Protein AF-A0A8S2YIW3-F1 (afdb_monomer)

Organism: NCBI:txid392030

InterPro domains:
  IPR036719 Neurotransmitter-gated ion-channel transmembrane domain superfamily [SSF90112] (50-80)
  IPR038050 Neuronal acetylcholine receptor [G3DSA:1.20.58.390] (13-80)

Sequence (80 aa):
RRPIQGRSFIRGEWELVHSYTEITDERVSDFGQVDYSLVRFSLILKRNHLYYLIKIILPFTLVSFVTLFTFLLPPQSGEK

pLDDT: mean 72.23, std 13.43, range [46.59, 94.75]

Solvent-accessible surface area (backbone atoms only — not comparable to full-atom values): 5190 Å² total; per-residue (Å²): 142,75,76,64,82,72,87,65,76,54,88,66,60,41,43,68,76,48,53,45,75,47,79,41,74,55,69,62,71,78,88,66,94,55,80,47,82,42,76,47,78,47,75,44,69,42,78,52,56,65,66,58,48,52,68,52,49,49,60,52,50,51,55,51,49,51,54,52,48,59,72,68,49,73,90,78,71,93,78,128

Structure (mmCIF, N/CA/C/O backbone):
data_AF-A0A8S2YIW3-F1
#
_entry.id   AF-A0A8S2YIW3-F1
#
loop_
_atom_site.group_PDB
_atom_site.id
_atom_site.type_symbol
_atom_site.label_atom_id
_atom_site.label_alt_id
_atom_site.label_comp_id
_atom_site.label_asym_id
_atom_site.label_entity_id
_atom_site.label_seq_id
_atom_site.pdbx_PDB_ins_code
_atom_site.Cartn_x
_atom_site.Cartn_y
_atom_site.Cartn_z
_atom_site.occupancy
_atom_site.B_iso_or_equiv
_atom_site.auth_seq_id
_atom_site.auth_comp_id
_atom_site.auth_asym_id
_atom_site.auth_atom_id
_atom_site.pdbx_PDB_model_num
ATOM 1 N N . ARG A 1 1 ? 7.611 -10.988 -31.409 1.00 50.06 1 ARG A N 1
ATOM 2 C CA . ARG A 1 1 ? 6.665 -10.501 -30.375 1.00 50.06 1 ARG A CA 1
ATOM 3 C C . ARG A 1 1 ? 6.218 -11.687 -29.530 1.00 50.06 1 ARG A C 1
ATOM 5 O O . ARG A 1 1 ? 5.446 -12.495 -30.025 1.00 50.06 1 ARG A O 1
ATOM 12 N N . ARG A 1 2 ? 6.754 -11.871 -28.323 1.00 47.66 2 ARG A N 1
ATOM 13 C CA . ARG A 1 2 ? 6.291 -12.917 -27.399 1.00 47.66 2 ARG A CA 1
ATOM 14 C C . ARG A 1 2 ? 6.108 -12.266 -26.030 1.00 47.66 2 ARG A C 1
ATOM 16 O O . ARG A 1 2 ? 7.103 -11.765 -25.514 1.00 47.66 2 ARG A O 1
ATOM 23 N N . PRO A 1 3 ? 4.891 -12.216 -25.466 1.00 50.88 3 PRO A N 1
ATOM 24 C CA . PRO A 1 3 ? 4.742 -11.841 -24.072 1.00 50.88 3 PRO A CA 1
ATOM 25 C C . PRO A 1 3 ? 5.435 -12.931 -23.256 1.00 50.88 3 PRO A C 1
ATOM 27 O O . PRO A 1 3 ? 5.021 -14.092 -23.270 1.00 50.88 3 PRO A O 1
ATOM 30 N N . ILE A 1 4 ? 6.546 -12.587 -22.609 1.00 55.69 4 ILE A N 1
ATOM 31 C CA . ILE A 1 4 ? 7.162 -13.475 -21.631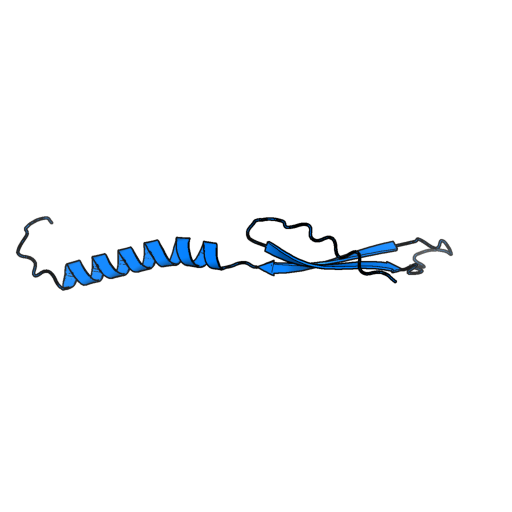 1.00 55.69 4 ILE A CA 1
ATOM 32 C C . ILE A 1 4 ? 6.222 -13.430 -20.430 1.00 55.69 4 ILE A C 1
ATOM 34 O O . ILE A 1 4 ? 6.304 -12.541 -19.587 1.00 55.69 4 ILE A O 1
ATOM 38 N N . GLN A 1 5 ? 5.264 -14.359 -20.402 1.00 54.84 5 GLN A N 1
ATOM 39 C CA . GLN A 1 5 ? 4.344 -14.565 -19.289 1.00 54.84 5 GLN A CA 1
ATOM 40 C C . GLN A 1 5 ? 5.126 -15.230 -18.147 1.00 54.84 5 GLN A C 1
ATOM 42 O O . GLN A 1 5 ? 4.927 -16.397 -17.811 1.00 54.84 5 GLN A O 1
ATOM 47 N N . GLY A 1 6 ? 6.079 -14.495 -17.577 1.00 53.69 6 GLY A N 1
ATOM 48 C CA . GLY A 1 6 ? 6.748 -14.883 -16.352 1.00 53.69 6 GLY A CA 1
ATOM 49 C C . GLY A 1 6 ? 5.731 -14.799 -15.227 1.00 53.69 6 GLY A C 1
ATOM 50 O O . GLY A 1 6 ? 5.463 -13.718 -14.713 1.00 53.69 6 GLY A O 1
ATOM 51 N N . ARG A 1 7 ? 5.144 -15.934 -14.839 1.00 55.72 7 ARG A N 1
ATOM 52 C CA . ARG A 1 7 ? 4.392 -16.074 -13.583 1.00 55.72 7 ARG A CA 1
ATOM 53 C C . ARG A 1 7 ? 5.366 -15.965 -12.399 1.00 55.72 7 ARG A C 1
ATOM 55 O O . ARG A 1 7 ? 5.583 -16.928 -11.674 1.00 55.72 7 ARG A O 1
ATOM 62 N N . SER A 1 8 ? 6.003 -14.810 -12.228 1.00 56.69 8 SER A N 1
ATOM 63 C CA . SER A 1 8 ? 6.784 -14.511 -11.034 1.00 56.69 8 SER A CA 1
ATOM 64 C C . SER A 1 8 ? 5.844 -13.883 -10.017 1.00 56.69 8 SER A C 1
ATOM 66 O O . SER A 1 8 ? 5.501 -12.703 -10.075 1.00 56.69 8 SER A O 1
ATOM 68 N N . PHE A 1 9 ? 5.347 -14.738 -9.130 1.00 55.84 9 PHE A N 1
ATOM 69 C CA . PHE A 1 9 ? 4.497 -14.361 -8.016 1.00 55.84 9 PHE A CA 1
ATOM 70 C C . PHE A 1 9 ? 5.337 -13.630 -6.967 1.00 55.84 9 PHE A C 1
ATOM 72 O O . PHE A 1 9 ? 5.979 -14.269 -6.134 1.00 55.84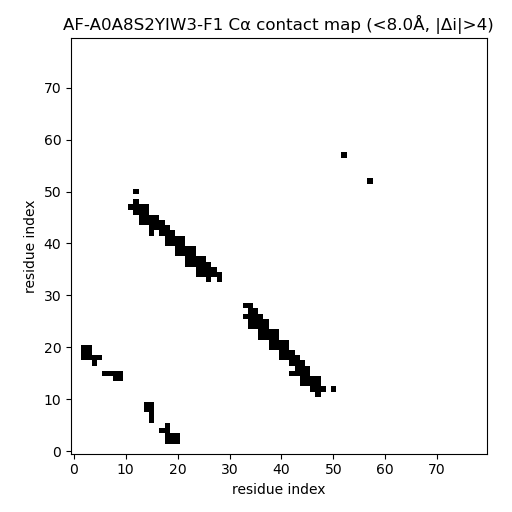 9 PHE A O 1
ATOM 79 N N . ILE A 1 10 ? 5.290 -12.299 -6.946 1.00 61.06 10 ILE A N 1
ATOM 80 C CA . ILE A 1 10 ? 5.644 -11.568 -5.728 1.00 61.06 10 ILE A CA 1
ATOM 81 C C . ILE A 1 10 ? 4.475 -11.785 -4.763 1.00 61.06 10 ILE A C 1
ATOM 83 O O . ILE A 1 10 ? 3.446 -11.122 -4.843 1.00 61.06 10 ILE A O 1
ATOM 87 N N . ARG A 1 11 ? 4.580 -12.797 -3.896 1.00 55.25 11 ARG A N 1
ATOM 88 C CA . ARG A 1 11 ? 3.593 -13.050 -2.838 1.00 55.25 11 ARG A CA 1
ATOM 89 C C . ARG A 1 11 ? 3.686 -11.916 -1.806 1.00 55.25 11 ARG A C 1
ATOM 91 O O . ARG A 1 11 ? 4.481 -11.998 -0.877 1.00 55.25 11 ARG A O 1
ATOM 98 N N . GLY A 1 12 ? 2.907 -10.853 -2.002 1.00 68.56 12 GLY A N 1
ATOM 99 C CA . GLY A 1 12 ? 2.867 -9.665 -1.142 1.00 68.56 12 GLY A CA 1
ATOM 100 C C . GLY A 1 12 ? 1.659 -8.760 -1.426 1.00 68.56 12 GLY A C 1
ATOM 101 O O . GLY A 1 12 ? 0.616 -9.234 -1.873 1.00 68.56 12 GLY A O 1
ATOM 102 N N . GLU A 1 13 ? 1.802 -7.452 -1.178 1.00 67.56 13 GLU A N 1
ATOM 103 C CA . GLU A 1 13 ? 0.758 -6.429 -1.410 1.00 67.56 13 GLU A CA 1
ATOM 104 C C . GLU A 1 13 ? 0.412 -6.211 -2.891 1.00 67.56 13 GLU A C 1
ATOM 106 O O . GLU A 1 13 ? -0.625 -5.627 -3.209 1.00 67.56 13 GLU A O 1
ATOM 111 N N . TRP A 1 14 ? 1.273 -6.669 -3.799 1.00 75.31 14 TRP A N 1
ATOM 112 C CA . TRP A 1 14 ? 1.153 -6.435 -5.231 1.00 75.31 14 TRP A CA 1
ATOM 113 C C . TRP A 1 14 ? 1.211 -7.743 -6.001 1.00 75.31 14 TRP A C 1
ATOM 115 O O . TRP A 1 14 ? 2.159 -8.512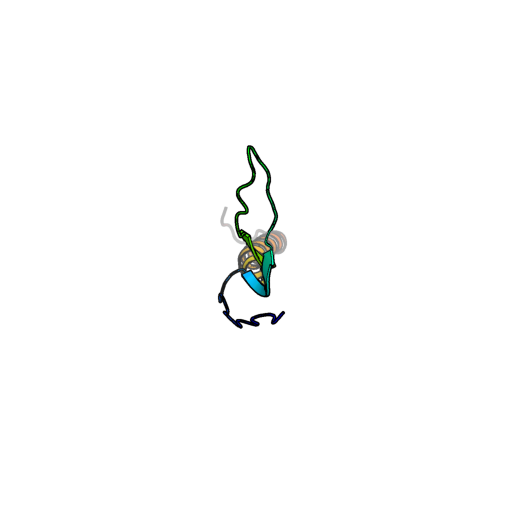 -5.883 1.00 75.31 14 TRP A O 1
ATOM 125 N N . GLU A 1 15 ? 0.193 -7.965 -6.817 1.00 76.75 15 GLU A N 1
ATOM 126 C CA . GLU A 1 15 ? 0.091 -9.081 -7.742 1.00 76.75 15 GLU A CA 1
ATOM 127 C C . GLU A 1 15 ? 0.527 -8.613 -9.135 1.00 76.75 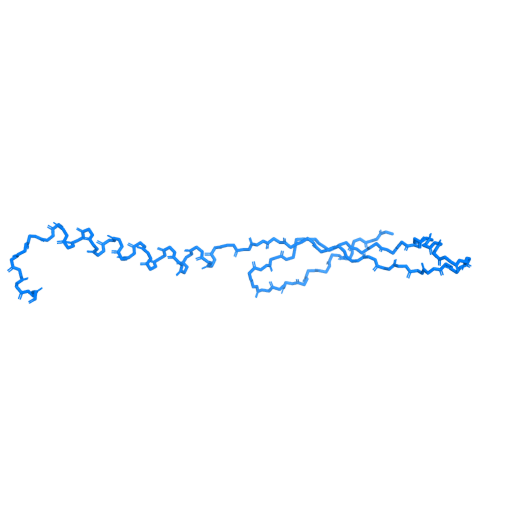15 GLU A C 1
ATOM 129 O O . GLU A 1 15 ? -0.001 -7.632 -9.664 1.00 76.75 15 GLU A O 1
ATOM 134 N N . LEU A 1 16 ? 1.500 -9.294 -9.744 1.00 77.38 16 LEU A N 1
ATOM 135 C CA . LEU A 1 16 ? 1.895 -9.028 -11.127 1.00 77.38 16 LEU A CA 1
ATOM 136 C C . LEU A 1 16 ? 0.833 -9.603 -12.069 1.00 77.38 16 LEU A C 1
ATOM 138 O O . LEU A 1 16 ? 0.710 -10.819 -12.199 1.00 77.38 16 LEU A O 1
ATOM 142 N N . VAL A 1 17 ? 0.076 -8.726 -12.727 1.00 79.31 17 VAL A N 1
ATOM 143 C CA . VAL A 1 17 ? -0.999 -9.126 -13.645 1.00 79.31 17 VAL A CA 1
ATOM 144 C C . VAL A 1 17 ? -0.418 -9.439 -15.019 1.00 79.31 17 VAL A C 1
ATOM 146 O O . VAL A 1 17 ? -0.631 -10.523 -15.557 1.00 79.31 17 VAL A O 1
ATOM 149 N N . HIS A 1 18 ? 0.361 -8.503 -15.566 1.00 74.31 18 HIS A N 1
ATOM 150 C CA . HIS A 1 18 ? 1.017 -8.654 -16.862 1.00 74.31 18 HIS A CA 1
ATOM 151 C C . HIS A 1 18 ? 2.350 -7.915 -16.895 1.00 74.31 18 HIS A C 1
ATOM 153 O O . HIS A 1 18 ? 2.473 -6.803 -16.387 1.00 74.31 18 HIS A O 1
ATOM 159 N N . SER A 1 19 ? 3.338 -8.518 -17.546 1.00 76.12 19 SER A N 1
ATOM 160 C CA . SER A 1 19 ? 4.614 -7.890 -17.873 1.00 76.12 19 SER A CA 1
ATOM 161 C C . 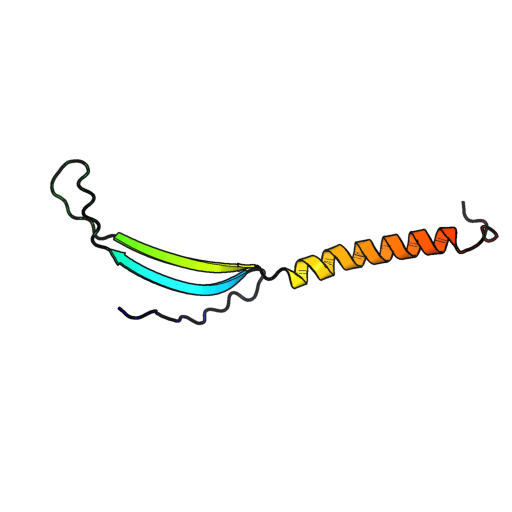SER A 1 19 ? 4.777 -7.860 -19.387 1.00 76.12 19 SER A C 1
ATOM 163 O O . SER A 1 19 ? 4.763 -8.910 -20.033 1.00 76.12 19 SER A O 1
ATOM 165 N N . TYR A 1 20 ? 4.949 -6.670 -19.947 1.00 77.19 20 TYR A N 1
ATOM 166 C CA . TYR A 1 20 ? 5.268 -6.465 -21.354 1.00 77.19 20 TYR A CA 1
ATOM 167 C C . TYR A 1 20 ? 6.708 -5.974 -21.460 1.00 77.19 20 TYR A C 1
ATOM 169 O O . TYR A 1 20 ? 7.153 -5.132 -20.682 1.00 77.19 20 TYR A O 1
ATOM 177 N N . THR A 1 21 ? 7.441 -6.508 -22.426 1.00 73.06 21 THR A N 1
ATOM 178 C CA . THR A 1 21 ? 8.785 -6.042 -22.759 1.00 73.06 21 THR A CA 1
ATOM 179 C C . THR A 1 21 ? 8.760 -5.614 -24.208 1.00 73.06 21 THR A C 1
ATOM 181 O O . THR A 1 21 ? 8.492 -6.425 -25.097 1.00 73.06 21 THR A O 1
ATOM 184 N N . GLU A 1 22 ? 9.012 -4.335 -24.430 1.00 70.19 22 GLU A N 1
ATOM 185 C CA . GLU A 1 22 ? 9.058 -3.722 -25.744 1.00 70.19 22 GLU A CA 1
ATOM 186 C C . GLU A 1 22 ? 10.496 -3.275 -25.981 1.00 70.19 22 GLU A C 1
ATOM 188 O O . GLU A 1 22 ? 11.023 -2.413 -25.283 1.00 70.19 22 GLU A O 1
ATOM 193 N N . ILE A 1 23 ? 11.166 -3.934 -26.922 1.00 67.31 23 ILE A N 1
ATOM 194 C CA . ILE A 1 23 ? 12.456 -3.473 -27.429 1.00 67.31 23 ILE A CA 1
ATOM 195 C C . ILE A 1 23 ? 12.100 -2.513 -28.553 1.00 67.31 23 ILE A C 1
ATOM 197 O O . ILE A 1 23 ? 11.585 -2.949 -29.587 1.00 67.31 23 ILE A O 1
ATOM 201 N N . THR A 1 24 ? 12.302 -1.224 -28.316 1.00 63.25 24 THR A N 1
ATOM 202 C CA . THR A 1 24 ? 12.057 -0.192 -29.314 1.00 63.25 24 THR A CA 1
ATOM 203 C C . THR A 1 24 ? 13.398 0.445 -29.632 1.00 63.25 24 THR A C 1
ATOM 205 O O . THR A 1 24 ? 14.024 1.052 -28.767 1.00 63.25 24 THR A O 1
ATOM 208 N N . ASP A 1 25 ? 13.832 0.337 -30.885 1.00 60.62 25 ASP A N 1
ATOM 209 C CA . ASP A 1 25 ? 14.897 1.189 -31.417 1.00 60.62 25 ASP A CA 1
ATOM 210 C C . ASP A 1 25 ? 14.315 2.598 -31.610 1.00 60.62 25 ASP A C 1
ATOM 212 O O . ASP A 1 25 ? 14.025 3.043 -32.723 1.00 60.62 25 ASP A O 1
ATOM 216 N N . GLU A 1 26 ? 14.017 3.278 -30.499 1.00 59.16 26 GLU A N 1
ATOM 217 C CA . GLU A 1 26 ? 13.655 4.688 -30.534 1.00 59.16 26 GLU A CA 1
ATOM 218 C C . GLU A 1 26 ? 14.915 5.455 -30.924 1.00 59.16 26 GLU A C 1
ATOM 220 O O . GLU A 1 26 ? 15.862 5.577 -30.151 1.00 59.16 26 GLU A O 1
ATOM 225 N N . ARG A 1 27 ? 14.922 5.966 -32.157 1.00 58.38 27 ARG A N 1
ATOM 226 C CA . ARG A 1 27 ? 15.945 6.884 -32.653 1.00 58.38 27 ARG A CA 1
ATOM 227 C C . ARG A 1 27 ? 15.823 8.213 -31.921 1.00 58.38 27 ARG A C 1
ATOM 229 O O . ARG A 1 27 ? 15.227 9.159 -32.430 1.00 58.38 27 ARG A O 1
ATOM 236 N N . VAL A 1 28 ? 16.342 8.278 -30.700 1.00 59.47 28 VAL A N 1
ATOM 237 C CA . VAL A 1 28 ? 16.463 9.535 -29.965 1.00 59.47 28 VAL A CA 1
ATOM 238 C C . VAL A 1 28 ? 17.650 10.280 -30.563 1.00 59.47 28 VAL A C 1
ATOM 240 O O . VAL A 1 28 ? 18.789 10.129 -30.136 1.00 59.47 28 VAL A O 1
ATOM 243 N N . SER A 1 29 ? 17.387 11.046 -31.620 1.00 58.25 29 SER A N 1
ATOM 244 C CA . SER A 1 29 ? 18.374 11.921 -32.241 1.00 58.25 29 SER A CA 1
ATOM 245 C C . SER A 1 29 ? 18.533 13.188 -31.403 1.00 58.25 29 SER A C 1
ATOM 247 O O . SER A 1 29 ? 18.111 14.265 -31.822 1.00 58.25 29 SER A O 1
ATOM 249 N N . ASP A 1 30 ? 19.108 13.061 -30.211 1.00 60.38 30 ASP A N 1
ATOM 250 C CA . ASP A 1 30 ? 19.578 14.217 -29.456 1.00 60.38 30 ASP A CA 1
ATOM 251 C C . ASP A 1 30 ? 21.080 14.354 -29.738 1.00 60.38 30 ASP A C 1
ATOM 253 O O . ASP A 1 30 ? 21.890 13.532 -29.321 1.00 60.38 30 ASP A O 1
ATOM 257 N N . PHE A 1 31 ? 21.434 15.357 -30.546 1.00 60.22 31 PHE A N 1
ATOM 258 C CA . PHE A 1 31 ? 22.816 15.745 -30.869 1.00 60.22 31 PHE A CA 1
ATOM 259 C C . PHE A 1 31 ? 23.677 14.740 -31.660 1.00 60.22 31 PHE A C 1
ATOM 261 O O . PHE A 1 31 ? 24.841 14.505 -31.346 1.00 60.22 31 PHE A O 1
ATOM 268 N N . GLY A 1 32 ? 23.145 14.264 -32.790 1.00 56.53 32 GLY A N 1
ATOM 269 C CA . GLY A 1 32 ? 23.945 13.676 -33.870 1.00 56.53 32 GLY A CA 1
ATOM 270 C C . GLY A 1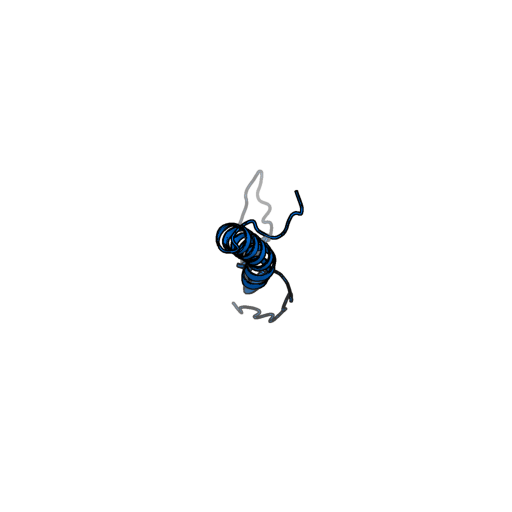 32 ? 23.857 12.156 -33.953 1.00 56.53 32 GLY A C 1
ATOM 271 O O . GLY A 1 32 ? 24.437 11.464 -33.136 1.00 56.53 32 GLY A O 1
ATOM 272 N N . GLN A 1 33 ? 23.132 11.676 -34.972 1.00 63.56 33 GLN A N 1
ATOM 273 C CA . GLN A 1 33 ? 23.254 10.394 -35.703 1.00 63.56 33 GLN A CA 1
ATOM 274 C C . GLN A 1 33 ? 23.748 9.115 -34.983 1.00 63.56 33 GLN A C 1
ATOM 276 O O . GLN A 1 33 ? 24.258 8.208 -35.639 1.00 63.56 33 GLN A O 1
ATOM 281 N N . VAL A 1 34 ? 23.573 8.979 -33.672 1.00 61.50 34 VAL A N 1
ATOM 282 C CA . VAL A 1 34 ? 23.859 7.742 -32.940 1.00 61.50 34 VAL A CA 1
ATOM 283 C C . VAL A 1 34 ? 22.530 7.112 -32.538 1.00 61.50 34 VAL A C 1
ATOM 285 O O . VAL A 1 34 ? 21.790 7.662 -31.726 1.00 61.50 34 VAL A O 1
ATOM 288 N N . ASP A 1 35 ? 22.220 5.965 -33.144 1.00 66.69 35 ASP A N 1
ATOM 289 C CA . ASP A 1 35 ? 21.044 5.162 -32.808 1.00 66.69 35 ASP A CA 1
ATOM 290 C C . ASP A 1 35 ? 21.324 4.389 -31.504 1.00 66.69 35 ASP A C 1
ATOM 292 O O . ASP A 1 35 ? 22.226 3.549 -31.451 1.00 66.69 35 ASP A O 1
ATOM 296 N N . TYR A 1 36 ? 20.548 4.655 -30.450 1.00 70.44 36 TYR A N 1
ATOM 297 C CA . TYR A 1 36 ? 20.573 3.881 -29.205 1.00 70.44 36 TYR A CA 1
ATOM 298 C C . TYR A 1 36 ? 19.412 2.883 -29.192 1.00 70.44 36 TYR A C 1
ATOM 300 O O . TYR A 1 36 ? 18.271 3.248 -29.466 1.00 70.44 36 TYR A O 1
ATOM 308 N N . SER A 1 37 ? 19.684 1.624 -28.842 1.00 71.19 37 SER A N 1
ATOM 309 C CA . SER A 1 37 ? 18.622 0.634 -28.637 1.00 71.19 37 SER A CA 1
ATOM 310 C C . SER A 1 37 ? 18.070 0.762 -27.218 1.00 71.19 37 SER A C 1
ATOM 312 O O . SER A 1 37 ? 18.826 0.677 -26.245 1.00 71.19 37 SER A O 1
ATOM 314 N N . LEU A 1 38 ? 16.759 0.978 -27.088 1.00 72.44 38 LEU A N 1
ATOM 315 C CA . LEU A 1 38 ? 16.088 1.136 -25.802 1.00 72.44 38 LEU A CA 1
ATOM 316 C C . LEU A 1 38 ? 15.201 -0.079 -25.525 1.00 72.44 38 LEU A C 1
ATOM 318 O O . LEU A 1 38 ? 14.387 -0.506 -26.344 1.00 72.44 38 LEU A O 1
ATOM 322 N N . VAL A 1 39 ? 15.326 -0.633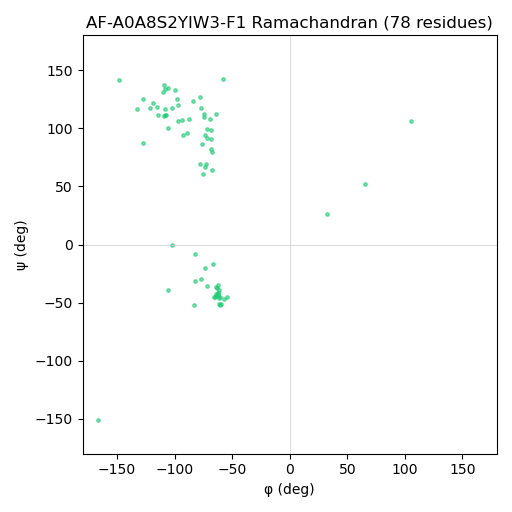 -24.322 1.00 79.94 39 VAL A N 1
ATOM 323 C CA . VAL A 1 39 ? 14.458 -1.719 -23.858 1.00 79.94 39 VAL A CA 1
ATOM 324 C C . VAL A 1 39 ? 13.506 -1.170 -22.803 1.00 79.94 39 VAL A C 1
ATOM 326 O O . VAL A 1 39 ? 13.922 -0.808 -21.704 1.00 79.94 39 VAL A O 1
ATOM 329 N N . ARG A 1 40 ? 12.214 -1.106 -23.133 1.00 78.88 40 ARG A N 1
ATOM 330 C CA . ARG A 1 40 ? 11.149 -0.644 -22.243 1.00 78.88 40 ARG A CA 1
ATOM 331 C C . ARG A 1 40 ? 10.467 -1.843 -21.589 1.00 78.88 40 ARG A C 1
ATOM 333 O O . ARG A 1 40 ? 9.885 -2.700 -22.254 1.00 78.88 40 ARG A O 1
ATOM 340 N N . PHE A 1 41 ? 10.509 -1.889 -20.262 1.00 81.00 41 PHE A N 1
ATOM 341 C CA . PHE A 1 41 ? 9.784 -2.875 -19.465 1.00 81.00 41 PHE A CA 1
ATOM 342 C C . PHE A 1 41 ? 8.530 -2.228 -18.869 1.00 81.00 41 PHE A C 1
ATOM 344 O O . PHE A 1 41 ? 8.626 -1.298 -18.073 1.00 81.00 41 PHE A O 1
ATOM 351 N N . SER A 1 42 ? 7.357 -2.736 -19.239 1.00 79.81 42 SER A N 1
ATOM 352 C CA . SER A 1 42 ? 6.058 -2.270 -18.753 1.00 79.81 42 SER A CA 1
ATOM 353 C C . SER A 1 42 ? 5.449 -3.328 -17.838 1.00 79.81 42 SER A C 1
ATOM 355 O O . SER A 1 42 ? 5.059 -4.409 -18.282 1.00 79.81 42 SER A O 1
ATOM 357 N N . LEU A 1 43 ? 5.370 -3.027 -16.543 1.00 82.19 43 LEU A N 1
ATOM 358 C CA . LEU A 1 43 ? 4.866 -3.939 -15.514 1.00 82.19 43 LEU A CA 1
ATOM 359 C C . LEU A 1 43 ? 3.494 -3.460 -15.024 1.00 82.19 43 LEU A C 1
ATOM 361 O O . LEU A 1 43 ? 3.383 -2.384 -14.441 1.00 82.19 43 LEU A O 1
ATOM 365 N N . ILE A 1 44 ? 2.452 -4.266 -15.234 1.00 82.38 44 ILE A N 1
ATOM 366 C CA . ILE A 1 44 ? 1.113 -4.030 -14.687 1.00 82.38 44 ILE A CA 1
ATOM 367 C C . ILE A 1 44 ? 0.984 -4.785 -13.366 1.00 82.38 44 ILE A C 1
ATOM 369 O O . ILE A 1 44 ? 0.862 -6.013 -13.334 1.00 82.38 44 ILE A O 1
ATOM 373 N N . LEU A 1 45 ? 0.988 -4.025 -12.274 1.00 83.06 45 LEU A N 1
ATOM 374 C CA . LEU A 1 45 ? 0.853 -4.511 -10.904 1.00 83.06 45 LEU A CA 1
ATOM 375 C C . LEU A 1 45 ? -0.548 -4.168 -10.377 1.00 83.06 45 LEU A C 1
ATOM 377 O O . LEU A 1 45 ? -1.012 -3.037 -10.518 1.00 83.06 45 LEU A O 1
ATOM 381 N N . LYS A 1 46 ? -1.220 -5.124 -9.734 1.00 83.06 46 LYS A N 1
ATOM 382 C CA . LYS A 1 46 ? -2.513 -4.938 -9.063 1.00 83.06 46 LYS A CA 1
ATOM 383 C C . LYS A 1 46 ? -2.327 -4.987 -7.554 1.00 83.06 46 LYS A C 1
ATOM 385 O O . LYS A 1 46 ? -1.667 -5.881 -7.038 1.00 83.06 46 LYS A O 1
ATOM 390 N N . ARG A 1 47 ? -2.935 -4.044 -6.832 1.00 81.12 47 ARG A N 1
ATOM 391 C CA . ARG A 1 47 ? -2.873 -4.008 -5.366 1.00 81.12 47 ARG A CA 1
ATOM 392 C C . ARG A 1 47 ? -3.832 -5.029 -4.752 1.00 81.12 47 ARG A C 1
ATOM 394 O O . ARG A 1 47 ? -5.032 -5.005 -5.033 1.00 81.12 47 ARG A O 1
ATOM 401 N N . ASN A 1 48 ? -3.319 -5.879 -3.871 1.00 77.38 48 ASN A N 1
ATOM 402 C CA . ASN A 1 48 ? -4.106 -6.780 -3.041 1.00 77.38 48 ASN A CA 1
ATOM 403 C C . ASN A 1 48 ? -4.415 -6.109 -1.692 1.00 77.38 48 ASN A C 1
ATOM 405 O O . ASN A 1 48 ? -3.623 -6.141 -0.754 1.00 77.38 48 ASN A O 1
ATOM 409 N N . HIS A 1 4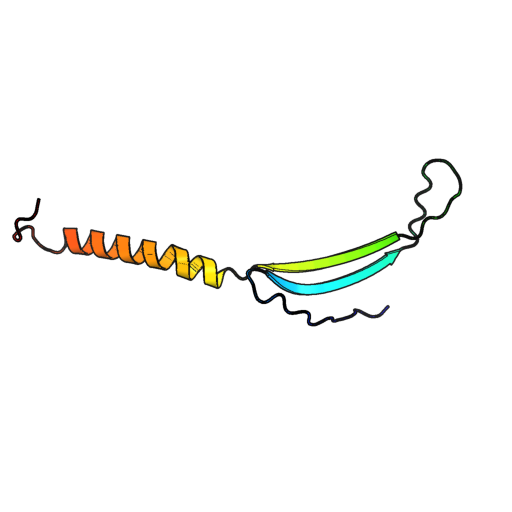9 ? -5.577 -5.463 -1.604 1.00 75.69 49 HIS A N 1
ATOM 410 C CA . HIS A 1 49 ? -5.983 -4.659 -0.448 1.00 75.69 49 HIS A CA 1
ATOM 411 C C . HIS A 1 49 ? -6.582 -5.481 0.708 1.00 75.69 49 HIS A C 1
ATOM 413 O O . HIS A 1 49 ? -6.809 -4.934 1.785 1.00 75.69 49 HIS A O 1
ATOM 419 N N . LEU A 1 50 ? -6.831 -6.782 0.523 1.00 78.81 50 LEU A N 1
ATOM 420 C CA . LEU A 1 50 ? -7.539 -7.608 1.510 1.00 78.81 50 LEU A CA 1
ATOM 421 C C . LEU A 1 50 ? -6.800 -7.696 2.851 1.00 78.81 50 LEU A C 1
ATOM 423 O O . LEU A 1 50 ? -7.423 -7.613 3.906 1.00 78.81 50 LEU A O 1
ATOM 427 N N . TYR A 1 51 ? -5.470 -7.792 2.820 1.00 74.94 51 TYR A N 1
ATOM 428 C CA . TYR A 1 51 ? -4.652 -7.819 4.035 1.00 74.94 51 TYR A CA 1
ATOM 429 C C . TYR A 1 51 ? -4.748 -6.507 4.829 1.00 74.94 51 TYR A C 1
ATOM 431 O O . TYR A 1 51 ? -4.896 -6.535 6.050 1.00 74.94 51 TYR A O 1
ATOM 439 N N . TYR A 1 52 ? -4.712 -5.366 4.131 1.00 77.62 52 TYR A N 1
ATOM 440 C CA . TYR A 1 52 ? -4.829 -4.033 4.727 1.00 77.62 52 TYR A CA 1
ATOM 441 C C . TYR A 1 52 ? -6.219 -3.819 5.331 1.00 77.62 52 TYR A C 1
ATOM 443 O O . TYR A 1 52 ? -6.333 -3.390 6.477 1.00 77.62 52 TYR A O 1
ATOM 451 N N . LEU A 1 53 ? -7.273 -4.198 4.598 1.00 83.06 53 LEU A N 1
ATOM 452 C CA . LEU A 1 53 ? -8.645 -4.102 5.088 1.00 83.06 53 LEU A CA 1
ATOM 453 C C . LEU A 1 53 ? -8.839 -4.925 6.356 1.00 83.06 53 LEU A C 1
ATOM 455 O O . LEU A 1 53 ? -9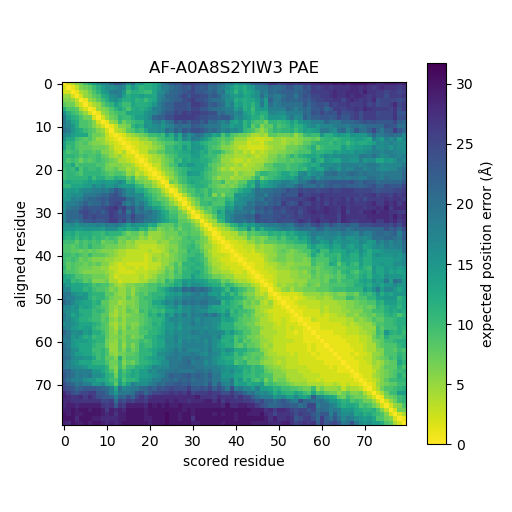.288 -4.378 7.352 1.00 83.06 53 LEU A O 1
ATOM 459 N N . ILE A 1 54 ? -8.451 -6.202 6.365 1.00 87.50 54 ILE A N 1
ATOM 460 C CA . ILE A 1 54 ? -8.627 -7.041 7.556 1.00 87.50 54 ILE A CA 1
ATOM 461 C C . ILE A 1 54 ? -7.840 -6.457 8.730 1.00 87.50 54 ILE A C 1
ATOM 463 O O . ILE A 1 54 ? -8.384 -6.317 9.814 1.00 87.50 54 ILE A O 1
ATOM 467 N N . LYS A 1 55 ? -6.583 -6.051 8.538 1.00 83.62 55 LYS A N 1
ATOM 468 C CA . LYS A 1 55 ? -5.746 -5.596 9.658 1.00 83.62 55 LYS A CA 1
ATOM 469 C C . LYS A 1 55 ? -6.091 -4.225 10.215 1.00 83.62 55 LYS A C 1
ATOM 471 O O . LYS A 1 55 ? -5.722 -3.959 11.351 1.00 83.62 55 LYS A O 1
ATOM 476 N N . ILE A 1 56 ? -6.790 -3.382 9.461 1.00 88.62 56 ILE A N 1
ATOM 477 C CA . ILE A 1 56 ? -7.161 -2.030 9.903 1.00 88.62 56 ILE A CA 1
ATOM 478 C C . ILE A 1 56 ? -8.638 -1.939 10.268 1.00 88.62 56 ILE A C 1
ATOM 480 O O . ILE A 1 56 ? -8.981 -1.331 11.278 1.00 88.62 56 ILE A O 1
ATOM 484 N N . ILE A 1 57 ? -9.517 -2.595 9.512 1.00 91.12 57 ILE A N 1
ATOM 485 C CA . ILE A 1 57 ? -10.950 -2.621 9.819 1.00 91.12 57 ILE A CA 1
ATOM 486 C C . ILE A 1 57 ? -11.217 -3.495 11.044 1.00 91.12 57 ILE A C 1
ATOM 488 O O . ILE A 1 57 ? -12.067 -3.142 11.856 1.00 91.12 57 ILE A O 1
ATOM 492 N N . LEU A 1 58 ? -10.486 -4.596 11.246 1.00 92.00 58 LEU A N 1
ATOM 493 C CA . LEU A 1 58 ? -10.689 -5.460 12.413 1.00 92.00 58 LEU A CA 1
ATOM 494 C C . LEU A 1 58 ? -10.457 -4.737 13.756 1.00 92.00 58 LEU A C 1
ATOM 496 O O . LEU A 1 58 ? -11.374 -4.750 14.571 1.00 92.00 58 LEU A O 1
ATOM 500 N N . PRO A 1 59 ? -9.330 -4.043 14.018 1.00 91.50 59 PRO A N 1
ATOM 501 C CA . PRO A 1 59 ? -9.185 -3.298 15.269 1.00 91.50 59 PRO A CA 1
ATOM 502 C C . PRO A 1 59 ? -10.196 -2.149 15.380 1.00 91.50 59 PRO A C 1
ATOM 504 O O . PRO A 1 59 ? -10.734 -1.920 16.459 1.00 91.50 59 PRO A O 1
ATOM 507 N N . PHE A 1 60 ? -10.515 -1.462 14.278 1.00 94.00 60 PHE A N 1
ATOM 508 C CA . PHE A 1 60 ? -11.479 -0.360 14.293 1.00 94.00 60 PHE A CA 1
ATOM 509 C C . PHE A 1 60 ? -12.902 -0.822 14.639 1.00 94.00 60 PHE A C 1
ATOM 511 O O . PHE A 1 60 ? -13.575 -0.220 15.475 1.00 94.00 60 PHE A O 1
ATOM 518 N N . THR A 1 61 ? -13.350 -1.923 14.035 1.00 94.19 61 THR A N 1
ATOM 519 C CA . THR A 1 61 ? -14.662 -2.515 14.325 1.00 94.19 61 THR A CA 1
ATOM 520 C C . THR A 1 61 ? -14.733 -3.004 15.764 1.00 94.19 61 THR A C 1
ATOM 522 O O . THR A 1 61 ? -15.702 -2.684 16.444 1.00 94.19 61 THR A O 1
ATOM 525 N N . LEU A 1 62 ? -13.696 -3.679 16.274 1.00 94.75 62 LEU A N 1
ATOM 526 C CA . LEU A 1 62 ? -13.634 -4.102 17.677 1.00 94.75 62 LEU A CA 1
ATOM 527 C C . LEU A 1 62 ? -13.763 -2.918 18.647 1.00 94.75 62 LEU A C 1
ATOM 529 O O . LEU A 1 62 ? -14.574 -2.975 19.567 1.00 94.75 62 LEU A O 1
ATOM 533 N N . VAL A 1 63 ? -13.028 -1.825 18.418 1.00 94.06 63 VAL A N 1
ATOM 534 C CA . VAL A 1 63 ? -13.116 -0.609 19.248 1.00 94.06 63 VAL A CA 1
ATOM 535 C C . VAL A 1 63 ? -14.511 0.019 19.178 1.00 94.06 63 VAL A C 1
ATOM 537 O O . VAL A 1 63 ? -15.061 0.423 20.205 1.00 94.06 63 VAL A O 1
ATOM 540 N N . SER A 1 64 ? -15.116 0.070 17.989 1.00 94.56 64 SER A N 1
ATOM 541 C CA . SER A 1 64 ? -16.482 0.572 17.817 1.00 94.56 64 SER A CA 1
ATOM 542 C C . SER A 1 64 ? -17.503 -0.285 18.570 1.00 94.56 64 SER A C 1
ATOM 544 O O . SER A 1 64 ? -18.355 0.270 19.261 1.00 94.56 64 SER A O 1
ATOM 546 N N . PHE A 1 65 ? -17.383 -1.616 18.510 1.00 93.94 65 PHE A N 1
ATOM 547 C CA . PHE A 1 65 ? -18.228 -2.525 19.281 1.00 93.94 65 PHE A CA 1
ATOM 548 C C . PHE A 1 65 ? -18.062 -2.306 20.781 1.00 93.94 65 PHE A C 1
ATOM 550 O O . PHE A 1 65 ? -19.062 -2.103 21.458 1.00 93.94 65 PHE A O 1
ATOM 557 N N . VAL A 1 66 ? -16.830 -2.291 21.300 1.00 91.38 66 VAL A N 1
ATOM 558 C CA . VAL A 1 66 ? -16.564 -2.054 22.731 1.00 91.38 66 VAL A CA 1
ATOM 559 C C . VAL A 1 66 ? -17.208 -0.748 23.193 1.00 91.38 66 VAL A C 1
ATOM 561 O O . VAL A 1 66 ? -17.903 -0.734 24.201 1.00 91.38 66 VAL A O 1
ATOM 564 N N . THR A 1 67 ? -17.062 0.318 22.406 1.00 89.19 67 THR A N 1
ATOM 565 C CA . THR A 1 67 ? -17.664 1.625 22.700 1.00 89.19 67 THR A CA 1
ATOM 566 C C . THR A 1 67 ? -19.192 1.543 22.767 1.00 89.19 67 THR A C 1
ATOM 568 O O . THR A 1 67 ? -19.798 2.060 23.702 1.00 89.19 67 THR A O 1
ATOM 571 N N . LEU A 1 68 ? -19.832 0.852 21.816 1.00 88.81 68 LEU A N 1
ATOM 572 C CA . LEU A 1 68 ? -21.279 0.611 21.837 1.00 88.81 68 LEU A CA 1
ATOM 573 C C . LEU A 1 68 ? -21.707 -0.214 23.059 1.00 88.81 68 LEU A C 1
ATOM 575 O O . LEU A 1 68 ? -22.703 0.119 23.698 1.00 88.81 68 LEU A O 1
ATOM 579 N N . PHE A 1 69 ? -20.950 -1.253 23.419 1.00 85.69 69 PHE A N 1
ATOM 580 C CA . PHE A 1 69 ? -21.211 -2.067 24.608 1.00 85.69 69 PHE A CA 1
ATOM 581 C C . PHE A 1 69 ? -21.097 -1.255 25.898 1.00 85.69 69 PHE A C 1
ATOM 583 O O . PHE A 1 69 ? -21.923 -1.439 26.785 1.00 85.69 69 PHE A O 1
ATOM 590 N N . THR A 1 70 ? -20.153 -0.318 25.994 1.00 82.44 70 THR A N 1
ATOM 591 C CA . THR A 1 70 ? -20.051 0.605 27.135 1.00 82.44 70 THR A CA 1
ATOM 592 C C . THR A 1 70 ? -21.287 1.498 27.280 1.00 82.44 70 THR A C 1
ATOM 594 O O . THR A 1 70 ? -21.689 1.786 28.400 1.00 82.44 70 THR A O 1
ATOM 597 N N . PHE A 1 71 ? -21.922 1.913 26.179 1.00 77.06 71 PHE A N 1
ATOM 598 C CA . PHE A 1 71 ? -23.183 2.665 26.235 1.00 77.06 71 PHE A CA 1
ATOM 599 C C . PHE A 1 71 ? -24.405 1.782 26.536 1.00 77.06 71 PHE A C 1
ATOM 601 O O . PHE A 1 71 ? -25.378 2.265 27.111 1.00 77.06 71 PHE A O 1
ATOM 608 N N . LEU A 1 72 ? -24.374 0.508 26.132 1.00 74.56 72 LEU A N 1
ATOM 609 C CA . LEU A 1 72 ? -25.461 -0.459 26.332 1.00 74.56 72 LEU A CA 1
ATOM 610 C C . LEU A 1 72 ? -25.449 -1.105 27.723 1.00 74.56 72 LEU A C 1
ATOM 612 O O . LEU A 1 72 ? -26.515 -1.448 28.230 1.00 74.56 72 LEU A O 1
ATOM 616 N N . LEU A 1 73 ? -24.277 -1.283 28.342 1.00 73.44 73 LEU A N 1
ATOM 617 C CA . LEU A 1 73 ? -24.179 -1.701 29.736 1.00 73.44 73 LEU A CA 1
ATOM 618 C C . LEU A 1 73 ? -24.545 -0.507 30.628 1.00 73.44 73 LEU A C 1
ATOM 620 O O . LEU A 1 73 ? -23.797 0.471 30.667 1.00 73.44 73 LEU A O 1
ATOM 624 N N . PRO A 1 74 ? -25.673 -0.552 31.361 1.00 62.91 74 PRO A N 1
ATOM 625 C CA . PRO A 1 74 ? -25.985 0.497 32.315 1.00 62.91 74 PRO A CA 1
ATOM 626 C C . PRO A 1 74 ? -24.846 0.598 33.348 1.00 62.91 74 PRO A C 1
ATOM 628 O O . PRO A 1 74 ? -24.293 -0.430 33.750 1.00 62.91 74 PRO A O 1
ATOM 631 N N . PRO A 1 75 ? -24.486 1.814 33.791 1.00 60.88 75 PRO A N 1
ATOM 632 C CA . PRO A 1 75 ? -23.307 2.098 34.611 1.00 60.88 75 PRO A CA 1
ATOM 633 C C . PRO A 1 75 ? -23.496 1.658 36.074 1.00 60.88 75 PRO A C 1
ATOM 635 O O . PRO A 1 75 ? -23.468 2.473 36.991 1.00 60.88 75 PRO A O 1
ATOM 638 N N . GLN A 1 76 ? -23.728 0.365 36.312 1.00 54.31 76 GLN A N 1
ATOM 639 C CA . GLN A 1 76 ? -23.830 -0.218 37.656 1.00 54.31 76 GLN A CA 1
ATOM 640 C C . GLN A 1 76 ? -22.569 -0.969 38.098 1.00 54.31 76 GLN A C 1
ATOM 642 O O . GLN A 1 76 ? -22.517 -1.449 39.225 1.00 54.31 76 GLN A O 1
ATOM 647 N N . SER A 1 77 ? -21.536 -1.040 37.257 1.00 59.50 77 SER A N 1
ATOM 648 C CA . SER A 1 77 ? -20.225 -1.556 37.656 1.00 59.50 77 SER A CA 1
ATOM 649 C C . SER A 1 77 ? -19.269 -0.380 37.797 1.00 59.50 77 SER A C 1
ATOM 651 O O . SER A 1 77 ? -18.826 0.195 36.805 1.00 59.50 77 SER A O 1
ATOM 653 N N . GLY A 1 78 ? -19.044 0.038 39.041 1.00 57.66 78 GLY A N 1
ATOM 654 C CA . GLY A 1 78 ? -18.190 1.163 39.403 1.00 57.66 78 GLY A CA 1
ATOM 655 C C . GLY A 1 78 ? -16.712 0.894 39.137 1.00 57.66 78 GLY A C 1
ATOM 656 O O . GLY A 1 78 ? -15.972 0.587 40.061 1.00 57.66 78 GLY A O 1
ATOM 657 N N . GLU A 1 79 ? -16.287 1.079 37.892 1.00 52.44 79 GLU A N 1
ATOM 658 C CA . GLU A 1 79 ? -14.904 1.399 37.538 1.00 52.44 79 GLU A CA 1
ATOM 659 C C . GLU A 1 79 ? -14.930 2.651 36.656 1.00 52.44 79 GLU A C 1
ATOM 661 O O . GLU A 1 79 ? -15.045 2.600 35.432 1.00 52.44 79 GLU A O 1
ATOM 666 N N . LYS A 1 80 ? -14.895 3.799 37.331 1.00 46.59 80 LYS A N 1
ATOM 667 C CA . LYS A 1 80 ? -14.328 5.031 36.800 1.00 46.59 80 LYS A CA 1
ATOM 668 C C . LYS A 1 80 ? -13.071 5.326 37.604 1.00 46.59 80 LYS A C 1
ATOM 670 O O . LYS A 1 80 ? -13.127 5.098 38.833 1.00 46.59 80 LYS A O 1
#

Nearest PDB structures (foldseek):
  4aq9-assembly1_E  TM=6.006E-01  e=7.775E-02  Torpedo marmorata
  2bg9-assembly1_A  TM=5.991E-01  e=1.218E-01  Torpedo marmorata
  9avu-assembly1_B  TM=5.852E-01  e=4.117E-01  Bos taurus
  7z14-assembly1_E  TM=5.440E-01  e=3.622E-01  Tetronarce californica

Foldseek 3Di:
DDQPPPCPAPPDQKGFPGKDKDFDQPQPPDPDDDGDTDIDIDTDIDGDCPVVCCVPVVVVVVVVVVVVVVVVPDPPDDDD

Mean predicted aligned error: 13.38 Å

Secondary structure (DSSP, 8-state):
-----------SSEEEEEEEEEEE-----SSSS-PPPEEEEEEEEEE--HHHHHHHHHHHHHHHHHHHHHHHS-S-S---

Radius of gyration: 27.17 Å; Cα contacts (8 Å, |Δi|>4): 78; chains: 1; bounding box: 50×32×75 Å